Protein AF-A0A528HK13-F1 (afdb_monomer_lite)

Radius of gyration: 16.0 Å; chains: 1; bounding box: 32×41×45 Å

Structure (mmCIF, N/CA/C/O backbone):
data_AF-A0A528HK13-F1
#
_entry.id   AF-A0A528HK13-F1
#
loop_
_atom_site.group_PDB
_atom_site.id
_atom_site.type_symbol
_atom_site.label_atom_id
_atom_site.label_alt_id
_atom_site.label_comp_id
_atom_site.label_asym_id
_atom_site.label_entity_id
_atom_site.label_seq_id
_atom_site.pdbx_PDB_ins_code
_atom_site.Cartn_x
_atom_site.Cartn_y
_atom_site.Cartn_z
_atom_site.occupancy
_atom_site.B_iso_or_equiv
_atom_site.auth_seq_id
_atom_site.auth_comp_id
_atom_site.auth_asym_id
_atom_site.auth_atom_id
_atom_site.pdbx_PDB_model_num
ATOM 1 N N . MET A 1 1 ? 8.972 17.606 -19.053 1.00 68.12 1 MET A N 1
ATOM 2 C CA . MET A 1 1 ? 8.732 16.981 -17.735 1.00 68.12 1 MET A CA 1
ATOM 3 C C . MET A 1 1 ? 7.251 17.116 -17.445 1.00 68.12 1 MET A C 1
ATOM 5 O O . MET A 1 1 ? 6.760 18.238 -17.519 1.00 68.12 1 MET A O 1
ATOM 9 N N . SER A 1 2 ? 6.540 16.012 -17.212 1.00 87.75 2 SER A N 1
ATOM 10 C CA . SER A 1 2 ? 5.145 16.059 -16.765 1.00 87.75 2 SER A CA 1
ATOM 11 C C . SER A 1 2 ? 5.093 16.429 -15.282 1.00 87.75 2 SER A C 1
ATOM 13 O O . SER A 1 2 ? 6.015 16.138 -14.518 1.00 87.75 2 SER A O 1
ATOM 15 N N . ARG A 1 3 ? 4.035 17.135 -14.879 1.00 94.62 3 ARG A N 1
ATOM 16 C CA . ARG A 1 3 ? 3.768 17.454 -13.476 1.00 94.62 3 ARG A CA 1
ATOM 17 C C . ARG A 1 3 ? 2.640 16.556 -13.000 1.00 94.62 3 ARG A C 1
ATOM 19 O O . ARG A 1 3 ? 1.527 16.669 -13.501 1.00 94.62 3 ARG A O 1
ATOM 26 N N . ILE A 1 4 ? 2.931 15.720 -12.014 1.00 96.12 4 ILE A N 1
ATOM 27 C CA . ILE A 1 4 ? 1.957 14.821 -11.399 1.00 96.12 4 ILE A CA 1
ATOM 28 C C . ILE A 1 4 ? 1.471 15.472 -10.106 1.00 96.12 4 ILE A C 1
ATOM 30 O O . ILE A 1 4 ? 2.271 15.974 -9.313 1.00 96.12 4 ILE A O 1
ATOM 34 N N . ILE A 1 5 ? 0.155 15.502 -9.912 1.00 97.06 5 ILE A N 1
ATOM 35 C CA . ILE A 1 5 ? -0.468 15.999 -8.686 1.00 97.06 5 ILE A CA 1
ATOM 36 C C . ILE A 1 5 ? -0.953 14.796 -7.890 1.00 97.06 5 ILE A C 1
ATOM 38 O O . ILE A 1 5 ? -1.729 13.989 -8.398 1.00 97.06 5 ILE A O 1
ATOM 42 N N . ALA A 1 6 ? -0.488 14.685 -6.647 1.00 97.69 6 ALA A N 1
ATOM 43 C CA . ALA A 1 6 ? -0.934 13.630 -5.753 1.00 97.69 6 ALA A CA 1
ATOM 44 C C . ALA A 1 6 ? -2.422 13.799 -5.427 1.00 97.69 6 ALA A C 1
ATOM 46 O O . ALA A 1 6 ? -2.862 14.889 -5.050 1.00 97.69 6 ALA A O 1
ATOM 47 N N . ARG A 1 7 ? -3.186 12.715 -5.559 1.00 98.38 7 ARG A N 1
ATOM 48 C CA . ARG A 1 7 ? -4.609 12.652 -5.194 1.00 98.38 7 ARG A CA 1
ATOM 49 C C . ARG A 1 7 ? -4.803 11.915 -3.863 1.00 98.38 7 ARG A C 1
ATOM 51 O O . ARG A 1 7 ? -3.935 11.135 -3.488 1.00 98.38 7 ARG A O 1
ATOM 58 N N . PRO A 1 8 ? -5.902 12.119 -3.124 1.00 98.62 8 PRO A N 1
ATOM 59 C CA . PRO A 1 8 ? -6.190 11.305 -1.943 1.00 98.62 8 PRO A CA 1
ATOM 60 C C . PRO A 1 8 ? -6.233 9.809 -2.285 1.00 98.62 8 PRO A C 1
ATOM 62 O O . PRO A 1 8 ? -6.786 9.431 -3.320 1.00 98.62 8 PRO A O 1
ATOM 65 N N . LEU A 1 9 ? -5.651 8.969 -1.433 1.00 98.75 9 LEU A N 1
ATOM 66 C CA . LEU A 1 9 ? -5.683 7.515 -1.582 1.00 98.75 9 LEU A CA 1
ATOM 67 C C . LEU A 1 9 ? -7.057 6.956 -1.182 1.00 98.75 9 LEU A C 1
ATOM 69 O O . LEU A 1 9 ? -7.517 7.177 -0.062 1.00 98.75 9 LEU A O 1
ATOM 73 N N . THR A 1 10 ? -7.689 6.192 -2.073 1.00 98.25 10 THR A N 1
ATOM 74 C CA . THR A 1 10 ? -8.903 5.416 -1.777 1.00 98.25 10 THR A CA 1
ATOM 75 C C . THR A 1 10 ? -8.734 3.980 -2.263 1.00 98.25 10 THR A C 1
ATOM 77 O O . THR A 1 10 ? -7.861 3.694 -3.081 1.00 98.25 10 THR A O 1
ATOM 80 N N . ARG A 1 11 ? -9.570 3.055 -1.777 1.00 97.81 11 ARG A N 1
ATOM 81 C CA . ARG A 1 11 ? -9.553 1.661 -2.250 1.00 97.81 11 ARG A CA 1
ATOM 82 C C . ARG A 1 11 ? -9.808 1.589 -3.753 1.00 97.81 11 ARG A C 1
ATOM 84 O O . ARG A 1 11 ? -9.095 0.903 -4.472 1.00 97.81 11 ARG A O 1
ATOM 91 N N . GLU A 1 12 ? -10.779 2.355 -4.232 1.00 97.56 12 GLU A N 1
ATOM 92 C CA . GLU A 1 12 ? -11.239 2.332 -5.621 1.00 97.56 12 GLU A CA 1
ATOM 93 C C . GLU A 1 12 ? -10.161 2.846 -6.572 1.00 97.56 12 GLU A C 1
ATOM 95 O O . GLU A 1 12 ? -9.945 2.275 -7.636 1.00 97.56 12 GLU A O 1
ATOM 100 N N . ASN A 1 13 ? -9.465 3.923 -6.195 1.00 98.25 13 ASN A N 1
ATOM 101 C CA . ASN A 1 13 ? -8.471 4.537 -7.068 1.00 98.25 13 ASN A CA 1
ATOM 102 C C . ASN A 1 13 ? -7.087 3.869 -7.002 1.00 98.25 13 ASN A C 1
ATOM 104 O O . ASN A 1 13 ? -6.232 4.193 -7.832 1.00 98.25 13 ASN A O 1
ATOM 108 N N . PHE A 1 14 ? -6.888 2.960 -6.042 1.00 98.62 14 PHE A N 1
ATOM 109 C CA . PHE A 1 14 ? -5.662 2.191 -5.847 1.00 98.62 14 PHE A CA 1
ATOM 110 C C . PHE A 1 14 ? -5.784 0.717 -6.263 1.00 98.62 14 PHE A C 1
ATOM 112 O O . PHE A 1 14 ? -4.764 0.048 -6.396 1.00 98.62 14 PHE A O 1
ATOM 119 N N . ALA A 1 15 ? -6.999 0.227 -6.534 1.00 97.75 15 ALA A N 1
ATOM 120 C CA . ALA A 1 15 ? -7.299 -1.184 -6.798 1.00 97.75 15 ALA A CA 1
ATOM 121 C C . ALA A 1 15 ? -6.454 -1.840 -7.910 1.00 97.75 15 ALA A C 1
ATOM 123 O O . ALA A 1 15 ? -6.185 -3.036 -7.855 1.00 97.75 15 ALA A O 1
ATOM 124 N N . GLU A 1 16 ? -6.009 -1.085 -8.918 1.00 97.69 16 GLU A N 1
ATOM 125 C CA . GLU A 1 16 ? -5.153 -1.621 -9.991 1.00 97.69 16 GLU A CA 1
ATOM 126 C C . GLU A 1 16 ? -3.679 -1.775 -9.581 1.00 97.69 16 GLU A C 1
ATOM 128 O O . GLU A 1 16 ? -2.907 -2.482 -10.238 1.00 97.69 16 GLU A O 1
ATOM 133 N N . PHE A 1 17 ? -3.280 -1.110 -8.498 1.00 98.50 17 PHE A N 1
ATOM 134 C CA . PHE A 1 17 ? -1.911 -1.070 -8.000 1.00 98.50 17 PHE A CA 1
ATOM 135 C C . PHE A 1 17 ? -1.716 -1.917 -6.751 1.00 98.50 17 PHE A C 1
ATOM 137 O O . PHE A 1 17 ? -0.597 -2.363 -6.527 1.00 98.50 17 PHE A O 1
ATOM 144 N N . GLY A 1 18 ? -2.762 -2.164 -5.964 1.00 98.44 18 GLY A N 1
ATOM 145 C CA . GLY A 1 18 ? -2.684 -3.005 -4.780 1.00 98.44 18 GLY A CA 1
ATOM 146 C C . GLY A 1 18 ? -3.814 -2.764 -3.793 1.00 98.44 18 GLY A C 1
ATOM 147 O O . GLY A 1 18 ? -4.901 -2.323 -4.164 1.00 98.44 18 GLY A O 1
ATOM 148 N N . ASP A 1 19 ? -3.528 -3.036 -2.523 1.00 98.62 19 ASP A N 1
ATOM 149 C CA . ASP A 1 19 ? -4.514 -2.949 -1.452 1.00 98.62 19 ASP A CA 1
ATOM 150 C C . ASP A 1 19 ? -4.280 -1.727 -0.571 1.00 98.62 19 ASP A C 1
ATOM 152 O O . ASP A 1 19 ? -3.149 -1.324 -0.287 1.00 98.62 19 ASP A O 1
ATOM 156 N N . VAL A 1 20 ? -5.378 -1.175 -0.070 1.00 98.56 20 VAL A N 1
ATOM 157 C CA . VAL A 1 20 ? -5.371 -0.171 0.991 1.00 98.56 20 VAL A CA 1
ATOM 158 C C . VAL A 1 20 ? -5.617 -0.860 2.331 1.00 98.56 20 VAL A C 1
ATOM 160 O O . VAL A 1 20 ? -6.591 -1.597 2.498 1.00 98.56 20 VAL A O 1
ATOM 163 N N . ILE A 1 21 ? -4.768 -0.569 3.313 1.00 98.62 21 ILE A N 1
ATOM 164 C CA . ILE A 1 21 ? -4.855 -1.120 4.666 1.00 98.62 21 ILE A CA 1
ATOM 165 C C . ILE A 1 21 ? -5.389 -0.034 5.604 1.00 98.62 21 ILE A C 1
ATOM 167 O O . ILE A 1 21 ? -4.642 0.810 6.093 1.00 98.62 21 ILE A O 1
ATOM 171 N N . ASP A 1 22 ? -6.693 -0.060 5.860 1.00 97.31 22 ASP A N 1
ATOM 172 C CA . ASP A 1 22 ? -7.371 0.786 6.845 1.00 97.31 22 ASP A CA 1
ATOM 173 C C . ASP A 1 22 ? -8.640 0.102 7.385 1.00 97.31 22 ASP A C 1
ATOM 175 O O . ASP A 1 22 ? -8.974 -1.018 6.995 1.00 97.31 22 ASP A O 1
ATOM 179 N N . MET A 1 23 ? -9.339 0.788 8.290 1.00 96.69 23 MET A N 1
ATOM 180 C CA . MET A 1 23 ? -10.595 0.342 8.903 1.00 96.69 23 MET A CA 1
ATOM 181 C C . MET A 1 23 ? -11.840 0.951 8.226 1.00 96.69 23 MET A C 1
ATOM 183 O O . MET A 1 23 ? -12.891 1.048 8.846 1.00 96.69 23 MET A O 1
ATOM 187 N N . GLY A 1 24 ? -11.727 1.440 6.988 1.00 93.00 24 GLY A N 1
ATOM 188 C CA . GLY A 1 24 ? -12.809 2.153 6.298 1.00 93.00 24 GLY A CA 1
ATOM 189 C C . GLY A 1 24 ? -13.736 1.280 5.446 1.00 93.00 24 GLY A C 1
ATOM 190 O O . GLY A 1 24 ? -14.660 1.818 4.848 1.00 93.00 24 GLY A O 1
ATOM 191 N N . GLY A 1 25 ? -13.474 -0.028 5.329 1.00 90.44 25 GLY A N 1
ATOM 192 C CA . GLY A 1 25 ? -14.256 -0.950 4.493 1.00 90.44 25 GLY A CA 1
ATOM 193 C C . GLY A 1 25 ? -15.236 -1.820 5.283 1.00 90.44 25 GLY A C 1
ATOM 194 O O . GLY A 1 25 ? -15.019 -2.072 6.463 1.00 90.44 25 GLY A O 1
ATOM 195 N N . ASP A 1 26 ? -16.253 -2.346 4.595 1.00 94.00 26 ASP A N 1
ATOM 196 C CA . ASP A 1 26 ? -17.369 -3.100 5.196 1.00 94.00 26 ASP A CA 1
ATOM 197 C C . ASP A 1 26 ? -17.056 -4.579 5.503 1.00 94.00 26 ASP A C 1
ATOM 199 O O . ASP A 1 26 ? -17.857 -5.274 6.126 1.00 94.00 26 ASP A O 1
ATOM 203 N N . ASN A 1 27 ? -15.898 -5.095 5.072 1.00 97.25 27 ASN A N 1
ATOM 204 C CA . ASN A 1 27 ? -15.488 -6.473 5.361 1.00 97.25 27 ASN A CA 1
ATOM 205 C C . ASN A 1 27 ? -14.915 -6.582 6.777 1.00 97.25 27 ASN A C 1
ATOM 207 O O . ASN A 1 27 ? -13.702 -6.687 6.981 1.00 97.25 27 ASN A O 1
ATOM 211 N N . HIS A 1 28 ? -15.794 -6.527 7.768 1.00 98.31 28 HIS A N 1
ATOM 212 C CA . HIS A 1 28 ? -15.419 -6.672 9.161 1.00 98.31 28 HIS A CA 1
ATOM 213 C C . HIS A 1 28 ? -16.469 -7.454 9.950 1.00 98.31 28 HIS A C 1
ATOM 215 O O . HIS A 1 28 ? -17.635 -7.546 9.565 1.00 98.31 28 HIS A O 1
ATOM 221 N N . TYR A 1 29 ? -16.032 -8.083 11.036 1.00 98.38 29 TYR A N 1
ATOM 222 C CA . TYR A 1 29 ? -16.925 -8.798 11.941 1.00 98.38 29 TYR A CA 1
ATOM 223 C C . TYR A 1 29 ? -16.396 -8.826 13.382 1.00 98.38 29 TYR A C 1
ATOM 225 O O . TYR A 1 29 ? -15.176 -8.864 13.610 1.00 98.38 29 TYR A O 1
ATOM 233 N N . PRO A 1 30 ? -17.301 -8.880 14.381 1.00 98.31 30 PRO A N 1
ATOM 234 C CA . PRO A 1 30 ? -16.909 -8.959 15.774 1.00 98.31 30 PRO A CA 1
ATOM 235 C C . PRO A 1 30 ? -16.250 -10.305 16.082 1.00 98.31 30 PRO A C 1
ATOM 237 O O . PRO A 1 30 ? -16.705 -11.373 15.673 1.00 98.31 30 PRO A O 1
ATOM 240 N N . ILE A 1 31 ? -15.197 -10.258 16.888 1.00 98.38 31 ILE A N 1
ATOM 241 C CA . ILE A 1 31 ? -14.505 -11.414 17.461 1.00 98.38 31 ILE A CA 1
ATOM 242 C C . ILE A 1 31 ? -14.446 -11.274 18.991 1.00 98.38 31 ILE A C 1
ATOM 244 O O . ILE A 1 31 ? -14.902 -10.282 19.565 1.00 98.38 31 ILE A O 1
ATOM 248 N N . ASN A 1 32 ? -13.902 -12.279 19.687 1.00 97.69 32 ASN A N 1
ATOM 249 C CA . ASN A 1 32 ? -13.728 -12.260 21.149 1.00 97.69 32 ASN A CA 1
ATOM 250 C C . ASN A 1 32 ? -15.030 -11.973 21.927 1.00 97.69 32 ASN A C 1
ATOM 252 O O . ASN A 1 32 ? -15.024 -11.235 22.912 1.00 97.69 32 ASN A O 1
ATOM 256 N N . GLY A 1 33 ? -16.158 -12.517 21.459 1.00 97.19 33 GLY A N 1
ATOM 257 C 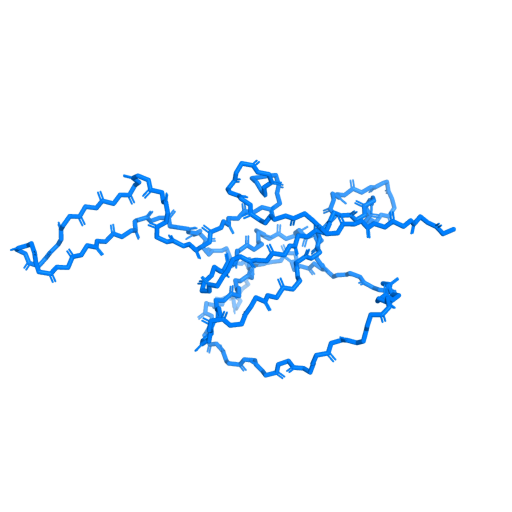CA . GLY A 1 33 ? -17.471 -12.269 22.063 1.00 97.19 33 GLY A CA 1
ATOM 258 C C . GLY A 1 33 ? -17.926 -10.810 21.957 1.00 97.19 33 GLY A C 1
ATOM 259 O O . GLY A 1 33 ? -18.532 -10.298 22.892 1.00 97.19 33 GLY A O 1
ATOM 260 N N . GLY A 1 34 ? -17.583 -10.125 20.861 1.00 97.75 34 GLY A N 1
ATOM 261 C CA . GLY A 1 34 ? -17.945 -8.723 20.628 1.00 97.75 34 GLY A CA 1
ATOM 262 C C . GLY A 1 34 ? -16.997 -7.704 21.261 1.00 97.75 34 GLY A C 1
ATOM 263 O O . GLY A 1 34 ? -17.312 -6.520 21.288 1.00 97.75 34 GLY A O 1
ATOM 264 N N . LYS A 1 35 ? -15.838 -8.134 21.781 1.00 98.19 35 LYS A N 1
ATOM 265 C CA . LYS A 1 35 ? -14.846 -7.240 22.413 1.00 98.19 35 LYS A CA 1
ATOM 266 C C . LYS A 1 35 ? -13.785 -6.695 21.455 1.00 98.19 35 LYS A C 1
ATOM 268 O O . LYS A 1 35 ? -12.959 -5.890 21.87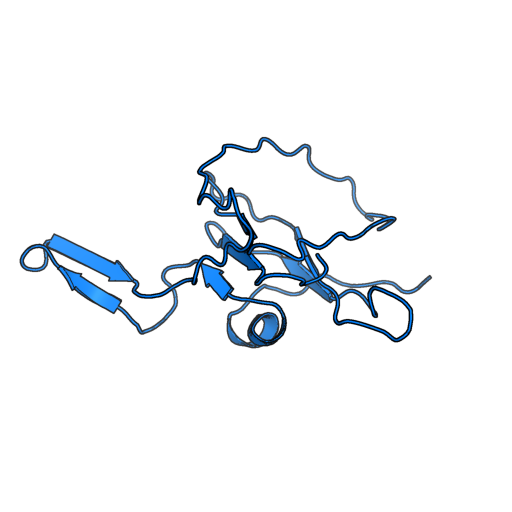4 1.00 98.19 35 LYS A O 1
ATOM 273 N N . ALA A 1 36 ? -13.764 -7.153 20.208 1.00 98.25 36 ALA A N 1
ATOM 274 C CA . ALA A 1 36 ? -12.888 -6.621 19.173 1.00 98.25 36 ALA A CA 1
ATOM 275 C C . ALA A 1 36 ? -13.566 -6.730 17.806 1.00 98.25 36 ALA A C 1
ATOM 277 O O . ALA A 1 36 ? -14.280 -7.696 17.552 1.00 98.25 36 ALA A O 1
ATOM 278 N N . GLU A 1 37 ? -13.309 -5.756 16.940 1.00 98.38 37 GLU A N 1
ATOM 279 C CA . GLU A 1 37 ? -13.762 -5.742 15.551 1.00 98.38 37 GLU A CA 1
ATOM 280 C C . GLU A 1 37 ? -12.599 -6.179 14.656 1.00 98.38 37 GLU A C 1
ATOM 282 O O . GLU A 1 37 ? -11.507 -5.606 14.730 1.00 98.38 37 GLU A O 1
ATOM 287 N N . ARG A 1 38 ? -12.796 -7.218 13.840 1.00 98.44 38 ARG A N 1
ATOM 288 C CA . ARG A 1 38 ? -11.782 -7.682 12.890 1.00 98.44 38 ARG A CA 1
ATOM 289 C C . ARG A 1 38 ? -12.103 -7.139 11.508 1.00 98.44 38 ARG A C 1
ATOM 291 O O . ARG A 1 38 ? -12.936 -7.713 10.820 1.00 98.44 38 ARG A O 1
ATOM 298 N N . TYR A 1 39 ? -11.362 -6.125 11.074 1.00 98.25 39 TYR A N 1
ATOM 299 C CA . TYR A 1 39 ? -11.298 -5.731 9.666 1.00 98.25 39 TYR A CA 1
ATOM 300 C C . TYR A 1 39 ? -10.516 -6.797 8.905 1.00 98.25 39 TYR A C 1
ATOM 302 O O . TYR A 1 39 ? -9.327 -7.019 9.151 1.00 98.25 39 TYR A O 1
ATOM 310 N N . HIS A 1 40 ? -11.233 -7.561 8.095 1.00 97.94 40 HIS A N 1
ATOM 311 C CA . HIS A 1 40 ? -10.757 -8.814 7.545 1.00 97.94 40 HIS A CA 1
ATOM 312 C C . HIS A 1 40 ? -10.171 -8.617 6.150 1.00 97.94 40 HIS A C 1
ATOM 314 O O . HIS A 1 40 ? -10.668 -7.812 5.370 1.00 97.94 40 HIS A O 1
ATOM 320 N N . ASP A 1 41 ? -9.129 -9.397 5.854 1.00 96.88 41 ASP A N 1
ATOM 321 C CA . ASP A 1 41 ? -8.566 -9.527 4.507 1.00 96.88 41 ASP A CA 1
ATOM 322 C C . ASP A 1 41 ? -8.192 -8.185 3.851 1.00 96.88 41 ASP A C 1
ATOM 324 O O . ASP A 1 41 ? -8.541 -7.890 2.715 1.00 96.88 41 ASP A O 1
ATOM 328 N N . LEU A 1 42 ? -7.509 -7.324 4.616 1.00 98.31 42 LEU A N 1
ATOM 329 C CA . LEU A 1 42 ? -7.113 -5.992 4.147 1.00 98.31 42 LEU A CA 1
ATOM 330 C C . LEU A 1 42 ? -5.966 -6.014 3.126 1.00 98.31 42 LEU A C 1
ATOM 332 O O . LEU A 1 42 ? -5.760 -5.015 2.445 1.00 98.31 42 LEU A O 1
ATOM 336 N N . ALA A 1 43 ? -5.192 -7.101 3.083 1.00 97.88 43 ALA A N 1
ATOM 337 C CA . ALA A 1 43 ? -4.100 -7.332 2.143 1.00 97.88 43 ALA A CA 1
ATOM 338 C C . ALA A 1 43 ? -3.681 -8.810 2.169 1.00 97.88 43 ALA A C 1
ATOM 340 O O . ALA A 1 43 ? -3.681 -9.442 3.231 1.00 97.88 43 ALA A O 1
ATOM 341 N N . THR A 1 44 ? -3.235 -9.329 1.024 1.00 97.25 44 THR A N 1
ATOM 342 C CA . THR A 1 44 ? -2.608 -10.656 0.917 1.00 97.25 44 THR A CA 1
ATOM 343 C C . THR A 1 44 ? -1.095 -10.520 0.757 1.00 97.25 44 THR A C 1
ATOM 345 O O . THR A 1 44 ? -0.610 -9.746 -0.070 1.00 97.25 44 THR A O 1
ATOM 348 N N . VAL A 1 45 ? -0.333 -11.288 1.543 1.00 98.25 45 VAL A N 1
ATOM 349 C CA . VAL A 1 45 ? 1.130 -11.343 1.421 1.00 98.25 45 VAL A CA 1
ATOM 350 C C . VAL A 1 45 ? 1.527 -12.388 0.380 1.00 98.25 45 VAL A C 1
ATOM 352 O O . VAL A 1 45 ? 1.173 -13.559 0.508 1.00 98.25 45 VAL A O 1
ATOM 355 N N . GLU A 1 46 ? 2.305 -11.979 -0.619 1.00 98.06 46 GLU A N 1
ATOM 356 C CA . GLU A 1 46 ? 2.897 -12.867 -1.621 1.00 98.06 46 GLU A CA 1
ATOM 357 C C . GLU A 1 46 ? 4.390 -13.061 -1.333 1.00 98.06 46 GLU A C 1
ATOM 359 O O . GLU A 1 46 ? 5.109 -12.090 -1.109 1.00 98.06 46 GLU A O 1
ATOM 364 N N . ALA A 1 47 ? 4.881 -14.302 -1.375 1.00 97.75 47 ALA A N 1
ATOM 365 C CA . ALA A 1 47 ? 6.305 -14.612 -1.251 1.00 97.75 47 ALA A CA 1
ATOM 366 C C . ALA A 1 47 ? 6.647 -15.868 -2.071 1.00 97.75 47 ALA A C 1
ATOM 368 O O . ALA A 1 47 ? 6.031 -16.918 -1.894 1.00 97.75 47 ALA A O 1
ATOM 369 N N . GLN A 1 48 ? 7.614 -15.763 -2.984 1.00 96.44 48 GLN A N 1
ATOM 370 C CA . GLN A 1 48 ? 8.005 -16.826 -3.915 1.00 96.44 48 GLN A CA 1
ATOM 371 C C . GLN A 1 48 ? 9.519 -17.064 -3.909 1.00 96.44 48 GLN A C 1
ATOM 373 O O . GLN A 1 48 ? 10.312 -16.149 -3.694 1.00 96.44 48 GLN A O 1
ATOM 378 N N . GLY A 1 49 ? 9.923 -18.306 -4.183 1.00 94.44 49 GLY A N 1
ATOM 379 C CA . GLY A 1 49 ? 11.325 -18.723 -4.259 1.00 94.44 49 GLY A CA 1
ATOM 380 C C . GLY A 1 49 ? 11.751 -19.676 -3.133 1.00 94.44 49 GLY A C 1
ATOM 381 O O . GLY A 1 49 ? 11.037 -19.838 -2.145 1.00 94.44 49 GLY A O 1
ATOM 382 N N . PRO A 1 50 ? 12.919 -20.328 -3.272 1.00 91.00 50 PRO A N 1
ATOM 383 C CA . PRO A 1 50 ? 13.327 -21.450 -2.418 1.00 91.00 50 PRO A CA 1
ATOM 384 C C . PRO A 1 50 ? 13.556 -21.083 -0.943 1.00 91.00 50 PRO A C 1
ATOM 386 O O . PRO A 1 50 ? 13.451 -21.951 -0.088 1.00 91.00 50 PRO A O 1
ATOM 389 N N . ASN A 1 51 ? 13.830 -19.810 -0.643 1.00 90.81 51 ASN A N 1
ATOM 390 C CA . ASN A 1 51 ? 14.047 -19.301 0.717 1.00 90.81 51 ASN A CA 1
ATOM 391 C C . ASN A 1 51 ? 13.056 -18.178 1.070 1.00 90.81 51 ASN A C 1
ATOM 393 O O . ASN A 1 51 ? 13.374 -17.280 1.852 1.00 90.81 51 ASN A O 1
ATOM 397 N N . ALA A 1 52 ? 11.879 -18.178 0.438 1.00 94.69 52 ALA A N 1
ATOM 398 C CA . ALA A 1 52 ? 10.861 -17.169 0.678 1.00 94.69 52 ALA A CA 1
ATOM 399 C C . ALA A 1 52 ? 10.380 -17.228 2.134 1.00 94.69 52 ALA A C 1
ATOM 401 O O . ALA A 1 52 ? 9.983 -18.280 2.634 1.00 94.69 52 ALA A O 1
ATOM 402 N N . SER A 1 53 ? 10.410 -16.085 2.812 1.00 96.12 53 SER A N 1
ATOM 403 C CA . SER A 1 53 ? 9.854 -15.929 4.152 1.00 96.12 53 SER A CA 1
ATOM 404 C C . SER A 1 53 ? 9.116 -14.602 4.252 1.00 96.12 53 SER A C 1
ATOM 406 O O . SER A 1 53 ? 9.471 -13.626 3.591 1.00 96.12 53 SER A O 1
ATOM 408 N N . VAL A 1 54 ? 8.066 -14.582 5.070 1.00 97.69 54 VAL A N 1
ATOM 409 C CA . VAL A 1 54 ? 7.344 -13.354 5.397 1.00 97.69 54 VAL A CA 1
ATOM 410 C C . VAL A 1 54 ? 8.064 -12.692 6.561 1.00 97.69 54 VAL A C 1
ATOM 412 O O . VAL A 1 54 ? 8.227 -13.296 7.621 1.00 97.69 54 VAL A O 1
ATOM 415 N N . LEU A 1 55 ? 8.512 -11.459 6.347 1.00 97.19 55 LEU A N 1
ATOM 416 C CA . LEU A 1 55 ? 9.314 -10.709 7.305 1.00 97.19 55 LEU A CA 1
ATOM 417 C C . LEU A 1 55 ? 8.536 -9.504 7.831 1.00 97.19 55 LEU A C 1
ATOM 419 O O . LEU A 1 55 ? 7.743 -8.898 7.115 1.00 97.19 55 LEU A O 1
ATOM 423 N N . ILE A 1 56 ? 8.806 -9.138 9.084 1.00 98.31 56 ILE A N 1
ATOM 424 C CA . ILE A 1 56 ? 8.293 -7.919 9.712 1.00 98.31 56 ILE A CA 1
ATOM 425 C C . ILE A 1 56 ? 9.492 -7.048 10.060 1.00 98.31 56 ILE A C 1
ATOM 427 O O . ILE A 1 56 ? 10.387 -7.470 10.791 1.00 98.31 56 ILE A O 1
ATOM 431 N N . SER A 1 57 ? 9.481 -5.824 9.550 1.00 98.25 57 SER A N 1
ATOM 432 C CA . SER A 1 57 ? 10.587 -4.877 9.664 1.00 98.25 57 SER A CA 1
ATOM 433 C C . SER A 1 57 ? 10.071 -3.505 10.083 1.00 98.25 57 SER A C 1
ATOM 435 O O . SER A 1 57 ? 8.904 -3.175 9.879 1.00 98.25 57 SER A O 1
ATOM 437 N N . MET A 1 58 ? 10.956 -2.679 10.645 1.00 98.12 58 MET A N 1
ATOM 438 C CA . MET A 1 58 ? 10.684 -1.262 10.890 1.00 98.12 58 MET A CA 1
ATOM 439 C C . MET A 1 58 ? 11.531 -0.411 9.952 1.00 98.12 58 MET A C 1
ATOM 441 O O . MET A 1 58 ? 12.743 -0.601 9.864 1.00 98.12 58 MET A O 1
ATOM 445 N N . VAL A 1 59 ? 10.902 0.563 9.299 1.00 96.88 59 VAL A N 1
ATOM 446 C CA . VAL A 1 59 ? 11.580 1.530 8.430 1.00 96.88 59 VAL A CA 1
ATOM 447 C C . VAL A 1 59 ? 11.383 2.928 9.005 1.00 96.88 59 VAL A C 1
ATOM 449 O O . VAL A 1 59 ? 10.289 3.291 9.436 1.00 96.88 59 VAL A O 1
ATOM 452 N N . ARG A 1 60 ? 12.450 3.72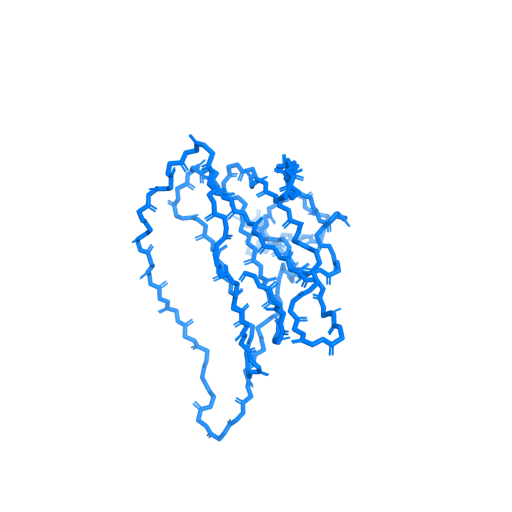8 9.021 1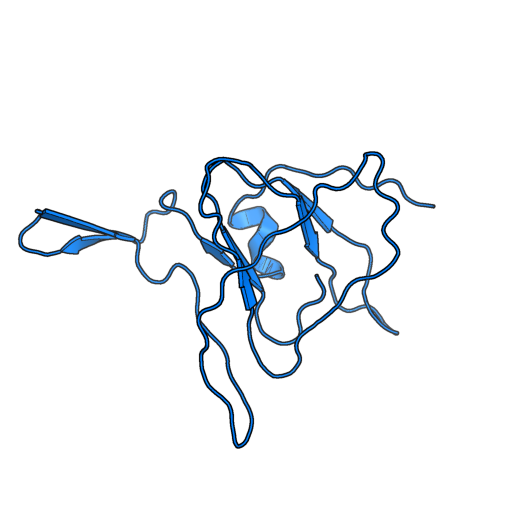.00 95.62 60 ARG A N 1
ATOM 453 C CA . ARG A 1 60 ? 12.398 5.149 9.376 1.00 95.62 60 ARG A CA 1
ATOM 454 C C . ARG A 1 60 ? 12.782 5.967 8.151 1.00 95.62 60 ARG A C 1
ATOM 456 O O . ARG A 1 60 ? 13.960 6.069 7.831 1.00 95.62 60 ARG A O 1
ATOM 463 N N . GLY A 1 61 ? 11.778 6.519 7.476 1.00 91.31 61 GLY A N 1
ATOM 464 C CA . 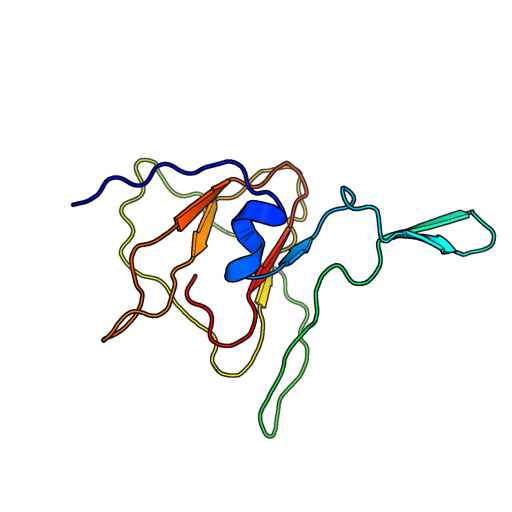GLY A 1 61 ? 11.977 7.371 6.307 1.00 91.31 61 GLY A CA 1
ATOM 465 C C . GLY A 1 61 ? 12.414 8.790 6.675 1.00 91.31 61 GLY A C 1
ATOM 466 O O . GLY A 1 61 ? 12.014 9.330 7.711 1.00 91.31 61 GLY A O 1
ATOM 467 N N . THR A 1 62 ? 13.199 9.401 5.792 1.00 93.19 62 THR A N 1
ATOM 468 C CA . THR A 1 62 ? 13.487 10.840 5.802 1.00 93.19 62 THR A CA 1
ATOM 469 C C . THR A 1 62 ? 12.457 11.547 4.915 1.00 93.19 62 THR A C 1
ATOM 471 O O . THR A 1 62 ? 12.230 11.082 3.799 1.00 93.19 62 THR A O 1
ATOM 474 N N . PRO A 1 63 ? 11.811 12.638 5.369 1.00 91.25 63 PRO A N 1
ATOM 475 C CA . PRO A 1 63 ? 10.867 13.383 4.540 1.00 91.25 63 PRO A CA 1
ATOM 476 C C . PRO A 1 63 ? 11.515 13.934 3.265 1.00 91.25 63 PRO A C 1
ATOM 478 O O . PRO A 1 63 ? 12.659 14.384 3.293 1.00 91.25 63 PRO A O 1
ATOM 481 N N . TYR A 1 64 ? 10.759 13.947 2.169 1.00 90.19 64 TYR A N 1
ATOM 482 C CA . TYR A 1 64 ? 11.172 14.576 0.917 1.00 90.19 64 TYR A CA 1
ATOM 483 C C . TYR A 1 64 ? 10.817 16.064 0.899 1.00 90.19 64 TYR A C 1
ATOM 485 O O . TYR A 1 64 ? 9.773 16.473 1.412 1.00 90.19 64 TYR A O 1
ATOM 493 N N . GLU A 1 65 ? 11.661 16.865 0.254 1.00 93.00 65 GLU A N 1
ATOM 494 C CA . GLU A 1 65 ? 11.326 18.244 -0.094 1.00 93.00 65 GLU A CA 1
ATOM 495 C C . GLU A 1 65 ? 10.390 18.282 -1.306 1.00 93.00 65 GLU A C 1
ATOM 497 O O . GLU A 1 65 ? 10.469 17.441 -2.206 1.00 93.00 65 GLU A O 1
ATOM 502 N N . PHE A 1 66 ? 9.507 19.282 -1.336 1.00 91.69 66 PHE A N 1
ATOM 503 C CA . PHE A 1 66 ? 8.599 19.511 -2.454 1.00 91.69 66 PHE A CA 1
ATOM 504 C C . PHE A 1 66 ? 8.952 20.806 -3.201 1.00 91.69 66 PHE A C 1
ATOM 506 O O . PHE A 1 66 ? 9.245 21.813 -2.554 1.00 91.69 66 PHE A O 1
ATOM 513 N N . PRO A 1 67 ? 8.871 20.817 -4.548 1.00 93.69 67 PRO A N 1
ATOM 514 C CA . PRO A 1 67 ? 8.409 19.724 -5.411 1.00 93.69 67 PRO A CA 1
ATOM 515 C C . PRO A 1 67 ? 9.418 18.564 -5.516 1.00 93.69 67 PRO A C 1
ATOM 517 O O . PRO A 1 67 ? 10.592 18.776 -5.808 1.00 93.69 67 PRO A O 1
ATOM 520 N N . LEU A 1 68 ? 8.936 17.331 -5.324 1.00 94.50 68 LEU A N 1
ATOM 521 C CA . LEU A 1 68 ? 9.747 16.124 -5.465 1.00 94.50 68 LEU A CA 1
ATOM 522 C C . LEU A 1 68 ? 10.044 15.870 -6.947 1.00 94.50 68 LEU A C 1
ATOM 524 O O . LEU A 1 68 ? 9.129 15.668 -7.748 1.00 94.50 68 LEU A O 1
ATOM 528 N N . LYS A 1 69 ? 11.327 15.829 -7.312 1.00 95.44 69 LYS A N 1
ATOM 529 C CA . LYS A 1 69 ? 11.765 15.298 -8.606 1.00 95.44 69 LYS A CA 1
ATOM 530 C C . LYS A 1 69 ? 11.881 13.777 -8.500 1.00 95.44 69 LYS A C 1
ATOM 532 O O . LYS A 1 69 ? 12.846 13.280 -7.929 1.00 95.44 69 LYS A O 1
ATOM 537 N N . LEU A 1 70 ? 10.917 13.050 -9.061 1.00 95.38 70 LEU A N 1
ATOM 538 C CA . LEU A 1 70 ? 10.961 11.588 -9.121 1.00 95.38 70 LEU A CA 1
ATOM 539 C C . LEU A 1 70 ? 12.064 11.134 -10.090 1.00 95.38 70 LEU A C 1
ATOM 541 O O . LEU A 1 70 ? 12.030 11.479 -11.271 1.00 95.38 70 LEU A O 1
ATOM 545 N N . THR A 1 71 ? 13.054 10.392 -9.591 1.00 94.94 71 THR A N 1
ATOM 546 C CA . THR A 1 71 ? 14.184 9.891 -10.398 1.00 94.94 71 THR A CA 1
ATOM 547 C C . THR A 1 71 ? 14.235 8.373 -10.509 1.00 94.94 71 THR A C 1
ATOM 549 O O . THR A 1 71 ? 14.988 7.867 -11.335 1.00 94.94 71 THR A O 1
ATOM 552 N N . MET A 1 72 ? 13.476 7.651 -9.684 1.00 95.00 72 MET A N 1
ATOM 553 C CA . MET A 1 72 ? 13.418 6.192 -9.694 1.00 95.00 72 MET A CA 1
ATOM 554 C C . MET A 1 72 ? 12.080 5.694 -9.152 1.00 95.00 72 MET A C 1
ATOM 556 O O . MET A 1 72 ? 11.449 6.381 -8.351 1.00 95.00 72 MET A O 1
ATOM 560 N N . VAL A 1 73 ? 11.717 4.493 -9.589 1.00 97.69 73 VAL A N 1
ATOM 561 C CA . VAL A 1 73 ? 10.699 3.606 -9.016 1.00 97.69 73 VAL A CA 1
ATOM 562 C C . VAL A 1 73 ? 11.278 2.193 -9.035 1.00 97.69 73 VAL A C 1
ATOM 564 O O . VAL A 1 73 ? 12.179 1.899 -9.831 1.00 97.69 73 VAL A O 1
ATOM 567 N N . GLU A 1 74 ? 10.792 1.324 -8.165 1.00 98.19 74 GLU A N 1
ATOM 568 C CA . GLU A 1 74 ? 11.259 -0.053 -8.031 1.00 98.19 74 GLU A CA 1
ATOM 569 C C . GLU A 1 74 ? 10.099 -1.049 -8.034 1.00 98.19 74 GLU A C 1
ATOM 571 O O . GLU A 1 74 ? 8.930 -0.681 -8.028 1.00 98.19 74 GLU A O 1
ATOM 576 N N . ARG A 1 75 ? 10.418 -2.343 -8.107 1.00 98.00 75 ARG A N 1
ATOM 577 C CA . ARG A 1 75 ? 9.440 -3.426 -7.965 1.00 98.00 75 ARG A CA 1
ATOM 578 C C . ARG A 1 75 ? 10.085 -4.649 -7.338 1.00 98.00 75 ARG A C 1
ATOM 580 O O . ARG A 1 75 ? 11.291 -4.861 -7.472 1.00 98.00 75 ARG A O 1
ATOM 587 N N . HIS A 1 76 ? 9.263 -5.510 -6.743 1.00 98.00 76 HIS A N 1
ATOM 588 C CA . HIS A 1 76 ? 9.705 -6.763 -6.128 1.00 98.00 76 HIS A CA 1
ATOM 589 C C . HIS A 1 76 ? 9.125 -7.974 -6.869 1.00 98.00 76 HIS A C 1
ATOM 591 O O . HIS A 1 76 ? 7.993 -8.368 -6.600 1.00 98.00 76 HIS A O 1
ATOM 597 N N . PRO A 1 77 ? 9.865 -8.612 -7.795 1.00 96.50 77 PRO A N 1
ATOM 598 C CA . PRO A 1 77 ? 9.320 -9.689 -8.631 1.00 96.50 77 PRO A CA 1
ATOM 599 C C . PRO A 1 77 ? 8.807 -10.917 -7.862 1.00 96.50 77 PRO A C 1
ATOM 601 O O . PRO A 1 77 ? 7.957 -11.651 -8.363 1.00 96.50 77 PRO A O 1
ATOM 604 N N . PHE A 1 78 ?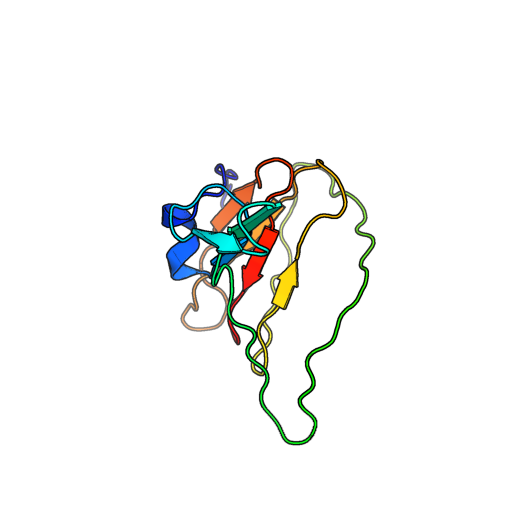 9.323 -11.145 -6.650 1.00 97.38 78 PHE A N 1
ATOM 605 C CA . PHE A 1 78 ? 9.098 -12.370 -5.878 1.00 97.38 78 PHE A CA 1
ATOM 606 C C . PHE A 1 78 ? 8.264 -12.185 -4.612 1.00 97.38 78 PHE A C 1
ATOM 608 O O . PHE A 1 78 ? 8.020 -13.167 -3.914 1.00 97.38 78 PHE A O 1
ATOM 615 N N . GLY A 1 79 ? 7.818 -10.974 -4.292 1.00 97.81 79 GLY A N 1
ATOM 616 C CA . GLY A 1 79 ? 6.990 -10.782 -3.112 1.00 97.81 79 GLY A CA 1
ATOM 617 C C . GLY A 1 79 ? 6.236 -9.470 -3.110 1.00 97.81 79 GLY A C 1
ATOM 618 O O . GLY A 1 79 ? 6.631 -8.525 -3.791 1.00 97.81 79 GLY A O 1
ATOM 619 N N . SER A 1 80 ? 5.144 -9.445 -2.358 1.00 98.62 80 SER A N 1
ATOM 620 C CA . SER A 1 80 ? 4.427 -8.212 -2.069 1.00 98.62 80 SER A CA 1
ATOM 621 C C . SER A 1 80 ? 5.191 -7.387 -1.030 1.00 98.62 80 SER A C 1
ATOM 623 O O . SER A 1 80 ? 6.071 -7.892 -0.324 1.00 98.62 80 SER A O 1
ATOM 625 N N . GLN A 1 81 ? 4.861 -6.104 -0.926 1.00 98.75 81 GLN A N 1
ATOM 626 C CA . GLN A 1 81 ? 5.423 -5.228 0.094 1.00 98.75 81 GLN A CA 1
ATOM 627 C C . GLN A 1 81 ? 4.345 -4.318 0.664 1.00 98.75 81 GLN A C 1
ATOM 629 O O . GLN A 1 81 ? 3.699 -3.570 -0.066 1.00 98.75 81 GLN A O 1
ATOM 634 N N . ALA A 1 82 ? 4.191 -4.358 1.986 1.00 98.75 82 ALA A N 1
ATOM 635 C CA . ALA A 1 82 ? 3.241 -3.523 2.699 1.00 98.75 82 ALA A CA 1
ATOM 636 C C . ALA A 1 82 ? 3.941 -2.474 3.568 1.00 98.75 82 ALA A C 1
ATOM 638 O O . ALA A 1 82 ? 4.912 -2.771 4.267 1.00 98.75 82 ALA A O 1
ATOM 639 N N . PHE A 1 83 ? 3.386 -1.263 3.576 1.00 98.62 83 PHE A N 1
ATOM 640 C CA . PHE A 1 83 ? 3.755 -0.187 4.489 1.00 98.62 83 PHE A CA 1
ATOM 641 C C . PHE A 1 83 ? 2.539 0.229 5.308 1.00 98.62 83 PHE A C 1
ATOM 643 O O . PHE A 1 83 ? 1.549 0.717 4.767 1.00 98.62 83 PHE A O 1
ATOM 650 N N . ILE A 1 84 ? 2.633 0.065 6.628 1.00 98.31 84 ILE A N 1
ATOM 651 C CA . ILE A 1 84 ? 1.612 0.493 7.589 1.00 98.31 84 ILE A CA 1
ATOM 652 C C . ILE A 1 84 ? 2.243 1.563 8.484 1.00 98.31 84 ILE A C 1
ATOM 654 O O . ILE A 1 84 ? 3.253 1.287 9.143 1.00 98.31 84 ILE A O 1
ATOM 658 N N . PRO A 1 85 ? 1.706 2.794 8.515 1.00 97.69 85 PRO A N 1
ATOM 659 C CA . PRO A 1 85 ? 2.321 3.862 9.281 1.00 97.69 85 PRO A CA 1
ATOM 660 C C . PRO A 1 85 ? 2.118 3.633 10.785 1.00 97.69 85 PRO A C 1
ATOM 662 O O . PRO A 1 85 ? 1.009 3.424 11.265 1.00 97.69 85 PRO A O 1
ATOM 665 N N . LEU A 1 86 ? 3.198 3.750 11.561 1.00 97.19 86 LEU A N 1
ATOM 666 C CA . LEU A 1 86 ? 3.143 3.702 13.033 1.00 97.19 86 LEU A CA 1
ATOM 667 C C . LEU A 1 86 ? 2.753 5.050 13.668 1.00 97.19 86 LEU A C 1
ATOM 669 O O . LEU A 1 86 ? 2.770 5.205 14.886 1.00 97.19 86 LEU A O 1
ATOM 673 N N . SER A 1 87 ? 2.439 6.052 12.846 1.00 95.06 87 SER A N 1
ATOM 674 C CA . SER A 1 87 ? 1.996 7.379 13.273 1.00 95.06 87 SER A CA 1
ATOM 675 C C . SER A 1 87 ? 0.854 7.858 12.382 1.00 95.06 87 SER A C 1
ATOM 677 O O . SER A 1 87 ? 0.647 7.330 11.298 1.00 95.06 87 SER A O 1
ATOM 679 N N . GLN A 1 88 ? 0.160 8.914 12.796 1.00 94.62 88 GLN A N 1
ATOM 680 C CA . GLN A 1 88 ? -0.923 9.522 12.013 1.00 94.62 88 GLN A CA 1
ATOM 681 C C . GLN A 1 88 ? -0.424 10.405 10.852 1.00 94.62 88 GLN A C 1
ATOM 683 O O . GLN A 1 88 ? -1.214 11.103 10.222 1.00 94.62 88 GLN A O 1
ATOM 688 N N . ARG A 1 89 ? 0.887 10.435 10.580 1.00 94.12 89 ARG A N 1
ATOM 689 C CA . ARG A 1 89 ? 1.437 11.251 9.493 1.00 94.12 89 ARG A CA 1
ATOM 690 C C . ARG A 1 89 ? 1.105 10.603 8.144 1.00 94.12 89 ARG A C 1
ATOM 692 O O . ARG A 1 89 ? 1.456 9.436 7.964 1.00 94.12 89 ARG A O 1
ATOM 699 N N . PRO A 1 90 ? 0.483 11.340 7.209 1.00 95.50 90 PRO A N 1
ATOM 700 C CA . PRO A 1 90 ? 0.282 10.845 5.857 1.00 95.50 90 PRO A CA 1
ATOM 701 C C . PRO A 1 90 ? 1.632 10.694 5.148 1.00 95.50 90 PRO A C 1
ATOM 703 O O . PRO A 1 90 ? 2.608 11.368 5.493 1.00 95.50 90 PRO A O 1
ATOM 706 N N . PHE A 1 91 ? 1.683 9.832 4.139 1.00 97.06 91 PHE A N 1
ATOM 707 C CA . PHE A 1 91 ? 2.852 9.664 3.282 1.00 97.06 91 PHE A CA 1
ATOM 708 C C . PHE A 1 91 ? 2.448 9.620 1.808 1.00 97.06 91 PHE A C 1
ATOM 710 O O . PHE A 1 91 ? 1.282 9.410 1.467 1.00 97.06 91 PHE A O 1
ATOM 717 N N . LEU A 1 92 ? 3.421 9.897 0.941 1.00 97.25 92 LEU A N 1
ATOM 718 C CA . LEU A 1 92 ? 3.245 9.853 -0.504 1.00 97.25 92 LEU A CA 1
ATOM 719 C C . LEU A 1 92 ? 3.432 8.413 -0.989 1.00 97.25 92 LEU A C 1
ATOM 721 O O . LEU A 1 92 ? 4.417 7.769 -0.635 1.00 97.25 92 LEU A O 1
ATOM 725 N N . VAL A 1 93 ? 2.503 7.944 -1.811 1.00 98.38 93 VAL A N 1
ATOM 726 C CA . VAL A 1 93 ? 2.552 6.660 -2.512 1.00 98.38 93 VAL A CA 1
ATOM 727 C C . VAL A 1 93 ? 2.661 6.963 -3.997 1.00 98.38 93 VAL A C 1
ATOM 729 O O . VAL A 1 93 ? 1.837 7.700 -4.537 1.00 98.38 93 VAL A O 1
ATOM 732 N N . ILE A 1 94 ? 3.683 6.429 -4.652 1.00 98.38 94 ILE A N 1
ATOM 733 C CA . ILE A 1 94 ? 3.850 6.518 -6.101 1.00 98.38 94 ILE A CA 1
ATOM 734 C C . ILE A 1 94 ? 3.782 5.095 -6.634 1.00 98.38 94 ILE A C 1
ATOM 736 O O . ILE A 1 94 ? 4.243 4.176 -5.975 1.00 98.38 94 ILE A O 1
ATOM 740 N N . VAL A 1 95 ? 3.124 4.906 -7.770 1.00 98.75 95 VAL A N 1
ATOM 741 C CA . VAL A 1 95 ? 2.971 3.605 -8.430 1.00 98.75 95 VAL A CA 1
ATOM 742 C C . VAL A 1 95 ? 2.930 3.795 -9.932 1.00 98.75 95 VAL A C 1
ATOM 744 O O . VAL A 1 95 ? 2.517 4.849 -10.415 1.00 98.75 95 VAL A O 1
ATOM 747 N N . CYS A 1 96 ? 3.349 2.779 -10.677 1.00 98.25 96 CYS A N 1
ATOM 748 C CA . CYS A 1 96 ? 3.261 2.779 -12.134 1.00 98.25 96 CYS A CA 1
ATOM 749 C C . CYS A 1 96 ? 2.605 1.481 -12.621 1.00 98.25 96 CYS A C 1
ATOM 751 O O . CYS A 1 96 ? 2.757 0.408 -12.025 1.00 98.25 96 CYS A O 1
ATOM 753 N N . HIS A 1 97 ? 1.898 1.562 -13.746 1.00 97.44 97 HIS A N 1
ATOM 754 C CA . HIS A 1 97 ? 1.645 0.370 -14.552 1.00 97.44 97 HIS A CA 1
ATOM 755 C C . HIS A 1 97 ? 2.951 -0.095 -15.211 1.00 97.44 97 HIS A C 1
ATOM 757 O O . HIS A 1 97 ? 3.931 0.652 -15.262 1.00 97.44 97 HIS A O 1
ATOM 763 N N . ASP A 1 98 ? 2.970 -1.323 -15.721 1.00 96.94 98 ASP A N 1
ATOM 764 C CA . ASP A 1 98 ? 3.998 -1.705 -16.686 1.00 96.94 98 ASP A CA 1
ATOM 765 C C . ASP A 1 98 ? 3.774 -0.915 -17.989 1.00 96.94 98 ASP A C 1
ATOM 767 O O . ASP A 1 98 ? 2.645 -0.780 -18.461 1.00 96.94 98 ASP A O 1
ATOM 771 N N . GLY A 1 99 ? 4.854 -0.374 -18.540 1.00 96.38 99 GLY A N 1
ATOM 772 C CA . GLY A 1 99 ? 4.954 0.127 -19.907 1.00 96.38 99 GLY A CA 1
ATOM 773 C C . GLY A 1 99 ? 5.842 -0.792 -20.751 1.00 96.38 99 GLY A C 1
ATOM 774 O O . GLY A 1 99 ? 6.360 -1.791 -20.251 1.00 96.38 99 GLY A O 1
ATOM 775 N N . ASP A 1 100 ? 6.043 -0.438 -22.021 1.00 93.56 100 ASP A N 1
ATOM 776 C CA . ASP A 1 100 ? 6.727 -1.303 -22.998 1.00 93.56 100 ASP A CA 1
ATOM 777 C C . ASP A 1 100 ? 8.165 -1.681 -22.584 1.00 93.56 100 ASP A C 1
ATOM 779 O O . ASP A 1 100 ? 8.557 -2.839 -22.712 1.00 93.56 100 ASP A O 1
ATOM 783 N N . ASP A 1 101 ? 8.921 -0.734 -22.013 1.00 92.75 101 ASP A N 1
ATOM 784 C CA . ASP A 1 101 ? 10.336 -0.909 -21.639 1.00 92.75 101 ASP A CA 1
ATOM 785 C C . ASP A 1 101 ? 10.613 -0.683 -20.135 1.00 92.75 101 ASP A C 1
ATOM 787 O O . ASP A 1 101 ? 11.760 -0.485 -19.724 1.00 92.75 101 ASP A O 1
ATOM 791 N N . GLY A 1 102 ? 9.585 -0.676 -19.278 1.00 94.81 102 GLY A N 1
ATOM 792 C CA . GLY A 1 102 ? 9.760 -0.389 -17.849 1.00 94.81 102 GLY A CA 1
ATOM 793 C C . GLY A 1 102 ? 8.514 0.184 -17.172 1.00 94.81 102 GLY A C 1
ATOM 794 O O . GLY A 1 102 ? 7.409 -0.204 -17.535 1.00 94.81 102 GLY A O 1
ATOM 795 N N . PRO A 1 103 ? 8.648 1.069 -16.168 1.00 97.56 103 PRO A N 1
ATOM 796 C CA . PRO A 1 103 ? 7.492 1.714 -15.553 1.00 97.56 103 PRO A CA 1
ATOM 797 C C . PRO A 1 103 ? 6.804 2.669 -16.541 1.00 97.56 103 PRO A C 1
ATOM 799 O O . PRO A 1 103 ? 7.464 3.445 -17.232 1.00 97.56 103 PRO A O 1
ATOM 802 N N . GLY A 1 104 ? 5.472 2.621 -16.585 1.00 96.50 104 GLY A N 1
ATOM 803 C CA . GLY A 1 104 ? 4.637 3.588 -17.298 1.00 96.50 104 GLY A CA 1
ATOM 804 C C . GLY A 1 104 ? 4.582 4.957 -16.608 1.00 96.50 104 GLY A C 1
ATOM 805 O O . GLY A 1 104 ? 5.409 5.283 -15.755 1.00 96.50 104 GLY A O 1
ATOM 806 N N . GLU A 1 105 ? 3.589 5.780 -16.962 1.00 96.00 105 GLU A N 1
ATOM 807 C CA . GLU A 1 105 ? 3.395 7.076 -16.302 1.00 96.00 105 GLU A CA 1
ATOM 808 C C . GLU A 1 105 ? 3.079 6.888 -14.800 1.00 96.00 105 GLU A C 1
ATOM 810 O O . GLU A 1 105 ? 2.216 6.074 -14.459 1.00 96.00 105 GLU A O 1
ATOM 815 N N . PRO A 1 106 ? 3.756 7.611 -13.886 1.00 97.44 106 PRO A N 1
ATOM 816 C CA . PRO A 1 106 ? 3.492 7.461 -12.463 1.00 97.44 106 PRO A CA 1
ATOM 817 C C . PRO A 1 106 ? 2.141 8.042 -12.036 1.00 97.44 106 PRO A C 1
ATOM 819 O O . PRO A 1 106 ? 1.721 9.121 -12.455 1.00 97.44 106 PRO A O 1
ATOM 822 N N . HIS A 1 107 ? 1.510 7.362 -11.089 1.00 98.44 107 HIS A N 1
ATOM 823 C CA . HIS A 1 107 ? 0.349 7.825 -10.347 1.00 98.44 107 HIS A CA 1
ATOM 824 C C . HIS A 1 107 ? 0.792 8.146 -8.924 1.00 98.44 107 HIS A C 1
ATOM 826 O O . HIS A 1 107 ? 1.480 7.348 -8.293 1.00 98.44 107 HIS A O 1
ATOM 832 N N . ALA A 1 108 ? 0.399 9.311 -8.410 1.00 98.38 108 ALA A N 1
ATOM 833 C CA . ALA A 1 108 ? 0.753 9.736 -7.062 1.00 98.38 108 ALA A CA 1
ATOM 834 C C . ALA A 1 108 ? -0.489 9.832 -6.176 1.00 98.38 108 ALA A C 1
ATOM 836 O O . ALA A 1 108 ? -1.498 10.432 -6.561 1.00 98.38 108 ALA A O 1
ATOM 837 N N . PHE A 1 109 ? -0.384 9.302 -4.964 1.00 98.69 109 PHE A N 1
ATOM 838 C CA . PHE A 1 109 ? -1.419 9.338 -3.946 1.00 98.69 109 PHE A CA 1
ATOM 839 C C . PHE A 1 109 ? -0.868 9.872 -2.626 1.00 98.69 109 PHE A C 1
ATOM 841 O O . PHE A 1 109 ? 0.298 9.661 -2.302 1.00 98.69 109 PHE A O 1
ATOM 848 N N . ILE A 1 110 ? -1.709 10.543 -1.846 1.00 98.19 110 ILE A N 1
ATOM 849 C CA . ILE A 1 110 ? -1.429 10.886 -0.451 1.00 98.19 110 ILE A CA 1
ATOM 850 C C . ILE A 1 110 ? -2.358 10.085 0.456 1.00 98.19 110 ILE A C 1
ATOM 852 O O . ILE A 1 110 ? -3.576 10.091 0.261 1.00 98.19 110 ILE A O 1
ATOM 856 N N . THR A 1 111 ? -1.783 9.373 1.424 1.00 98.56 111 THR A N 1
ATOM 857 C CA . THR A 1 111 ? -2.564 8.568 2.367 1.00 98.56 111 THR A CA 1
ATOM 858 C C . THR A 1 111 ? -3.352 9.445 3.340 1.00 98.56 111 THR A C 1
ATOM 860 O O . THR A 1 111 ? -2.942 10.558 3.676 1.00 98.56 111 THR A O 1
ATOM 863 N N . ALA A 1 112 ? -4.492 8.950 3.815 1.00 98.00 112 ALA A N 1
ATOM 864 C CA . ALA A 1 112 ? -5.136 9.475 5.010 1.00 98.00 112 ALA A CA 1
ATOM 865 C C . ALA A 1 112 ? -4.322 9.093 6.269 1.00 98.00 112 ALA A C 1
ATOM 867 O O . ALA A 1 112 ? -3.546 8.130 6.242 1.00 98.00 112 ALA A O 1
ATOM 868 N N . PRO A 1 113 ? -4.486 9.808 7.398 1.00 97.12 113 PRO A N 1
ATOM 869 C CA . PRO A 1 113 ? -3.863 9.426 8.663 1.00 97.12 113 PRO A CA 1
ATOM 870 C C . PRO A 1 113 ? -4.127 7.957 9.028 1.00 97.12 113 PRO A C 1
ATOM 872 O O . PRO A 1 113 ? -5.271 7.513 9.063 1.00 97.12 113 PRO A O 1
ATOM 875 N N . GLY A 1 114 ? -3.058 7.197 9.283 1.00 96.44 114 GLY A N 1
ATOM 876 C CA . GLY A 1 114 ? -3.145 5.786 9.677 1.00 96.44 114 GLY A CA 1
ATOM 877 C C . GLY A 1 114 ? -3.378 4.786 8.536 1.00 96.44 114 GLY A C 1
ATOM 878 O O . GLY A 1 114 ? -3.311 3.585 8.785 1.00 96.44 114 GLY A O 1
ATOM 879 N N . GLN A 1 115 ? -3.609 5.245 7.304 1.00 98.19 115 GLN A N 1
ATOM 880 C CA . GLN A 1 115 ? -3.825 4.380 6.145 1.00 98.19 115 GLN A CA 1
ATOM 881 C C . GLN A 1 115 ? -2.492 3.806 5.645 1.00 98.19 115 GLN A C 1
ATOM 883 O O . GLN A 1 115 ? -1.531 4.544 5.419 1.00 98.19 115 GLN A O 1
ATOM 888 N N . GLY A 1 116 ? -2.434 2.484 5.492 1.00 98.69 116 GLY A N 1
ATOM 889 C CA . GLY A 1 116 ? -1.326 1.755 4.881 1.00 98.69 116 GLY A CA 1
ATOM 890 C C . GLY A 1 116 ? -1.632 1.304 3.454 1.00 98.69 116 GLY A C 1
ATOM 891 O O . GLY A 1 116 ? -2.759 1.429 2.976 1.00 98.69 116 GLY A O 1
ATOM 892 N N . VAL A 1 117 ? -0.625 0.744 2.789 1.00 98.81 117 VAL A N 1
ATOM 893 C CA . VAL A 1 117 ? -0.743 0.146 1.451 1.00 98.81 117 VAL A CA 1
ATOM 894 C C . VAL A 1 117 ? -0.039 -1.202 1.391 1.00 98.81 117 VAL A C 1
ATOM 896 O O . VAL A 1 117 ? 0.916 -1.429 2.135 1.00 98.81 117 VAL A O 1
ATOM 899 N N . ASN A 1 118 ? -0.486 -2.069 0.489 1.00 98.88 118 ASN A N 1
ATOM 900 C CA . ASN A 1 118 ? 0.215 -3.274 0.055 1.00 98.88 118 ASN A CA 1
ATOM 901 C C . ASN A 1 118 ? 0.377 -3.231 -1.464 1.00 98.88 118 ASN A C 1
ATOM 903 O O . ASN A 1 118 ? -0.614 -3.143 -2.184 1.00 98.88 118 ASN A O 1
ATOM 907 N N . TYR A 1 119 ? 1.612 -3.317 -1.945 1.00 98.81 119 TYR A N 1
ATOM 908 C CA . TYR A 1 119 ? 1.908 -3.530 -3.355 1.00 98.81 119 TYR A CA 1
ATOM 909 C C . TYR A 1 119 ? 1.995 -5.040 -3.608 1.00 98.81 119 TYR A C 1
ATOM 911 O O . TYR A 1 119 ? 2.807 -5.699 -2.951 1.00 98.81 119 TYR A O 1
ATOM 919 N N . PRO A 1 120 ? 1.217 -5.610 -4.544 1.00 98.25 120 PRO A N 1
ATOM 920 C CA . PRO A 1 120 ? 1.359 -6.999 -4.943 1.00 98.25 120 PRO A CA 1
ATOM 921 C C . PRO A 1 120 ? 2.720 -7.204 -5.609 1.00 98.25 120 PRO A C 1
ATOM 923 O O . PRO A 1 120 ? 3.400 -6.251 -6.016 1.00 98.25 120 PRO A O 1
ATOM 926 N N . ARG A 1 121 ? 3.131 -8.465 -5.740 1.00 97.75 121 ARG A N 1
ATOM 927 C CA . ARG A 1 121 ? 4.417 -8.790 -6.358 1.00 97.75 121 ARG A CA 1
ATOM 928 C C . ARG A 1 121 ? 4.519 -8.166 -7.746 1.00 97.75 121 ARG A C 1
ATOM 930 O O . ARG A 1 121 ? 3.562 -8.110 -8.518 1.00 97.75 121 ARG A O 1
ATOM 937 N N . ASN A 1 122 ? 5.736 -7.769 -8.082 1.00 96.88 122 ASN A N 1
ATOM 938 C CA . ASN A 1 122 ? 6.122 -7.241 -9.382 1.00 96.88 122 ASN A CA 1
ATOM 939 C C . ASN A 1 122 ? 5.445 -5.911 -9.777 1.00 96.88 122 ASN A C 1
ATOM 941 O O . ASN A 1 122 ? 5.539 -5.519 -10.937 1.00 96.88 122 ASN A O 1
ATOM 945 N N . ARG A 1 123 ? 4.821 -5.188 -8.835 1.00 98.12 123 ARG A N 1
ATOM 946 C CA . ARG A 1 123 ? 4.272 -3.848 -9.079 1.00 98.12 123 ARG A CA 1
ATOM 947 C C . ARG A 1 123 ? 5.324 -2.746 -8.906 1.00 98.12 123 ARG A C 1
ATOM 949 O O . ARG A 1 123 ? 6.043 -2.732 -7.906 1.00 98.12 123 ARG A O 1
ATOM 956 N N . TRP A 1 124 ? 5.373 -1.814 -9.861 1.00 98.50 124 TRP A N 1
ATOM 957 C CA . TRP A 1 124 ? 6.195 -0.604 -9.778 1.00 98.50 124 TRP A CA 1
ATOM 958 C C . TRP A 1 124 ? 5.652 0.387 -8.748 1.00 98.50 124 TRP A C 1
ATOM 960 O O . TRP A 1 124 ? 4.461 0.709 -8.796 1.00 98.50 124 TRP A O 1
ATOM 970 N N . HIS A 1 125 ? 6.526 0.891 -7.877 1.00 98.38 125 HIS A N 1
ATOM 971 C CA . HIS A 1 125 ? 6.235 1.890 -6.847 1.00 98.38 125 HIS A CA 1
ATOM 972 C C . HIS A 1 125 ? 7.425 2.818 -6.561 1.00 98.38 125 HIS A C 1
ATOM 974 O O . HIS A 1 125 ? 8.571 2.428 -6.881 1.00 98.38 125 HIS A O 1
#

Foldseek 3Di:
DDDADAAADDQVVCVVFFFKDDPPDPCWDADPVNPDIDNPCRHDKFADDDPTDDDDDDDDDDDDDPPDDDDDKDFAQGIKDKDFDPWQDKDKDKWADDDPPGGDDIHIYIYGGRMMTMGGHGTID

Sequence (125 aa):
MSRIIARPLTRENFAEFGDVIDMGGDNHYPINGGKAERYHDLATVEAQGPNASVLISMVRGTPYEFPLKLTMVERHPFGSQAFIPLSQRPFLVIVCHDGDDGPGEPHAFITAPGQGVNYPRNRWH

Secondary structure (DSSP, 8-state):
-----PEEP-HHHHTTT-EEESS-SS-EEEEGGGTEEEE-------B-STT---------PPPPPSS---------TTB-EEE--SSS---EEEEEEEETTEEEEEEEEEPPTT-EEEEPTT-B-

pLDDT: mean 96.58, std 3.39, range [68.12, 98.88]